Protein AF-A0A918EQK2-F1 (afdb_monomer_lite)

Radius of gyration: 16.72 Å; chains: 1; bounding box: 47×33×39 Å

Sequence (113 aa):
MAEPATSTELAAEAMAACLTSTLDSEGVVVLERLPFPFRAVLLQNHGPVTAGTSLRAAVEAAVEVEEVSALPLLLGENPVRLLTPEEAAAPSEKYGSYGTGPTEGADRRGADG

Foldseek 3Di:
DDDPDQLVRVQVVVLLVVCVVQDPPVSSVVVVPFPFDDQWDQDVVRGIDGTDSDPVRRVVVSVVCVVVVVVCVVCPPPDDDDQDLVSVVVVCVVVVNRRDGDDDDPDDDDDDD

pLDDT: mean 77.23, std 15.79, range [38.28, 93.94]

Secondary structure (DSSP, 8-state):
-PPPPPHHHHHHHHHHHHHHHHS-HHHHHHHHT-SS--SEEEETTTEEEE--SSHHHHHHHHHHHHHHHHHHHHHTTS---PPPHHHHHHHHHHHT--------S--------

Structure (mmCIF, N/CA/C/O backbone):
data_AF-A0A918EQK2-F1
#
_entry.id   AF-A0A918EQK2-F1
#
loop_
_atom_site.group_PDB
_atom_site.id
_atom_site.type_symbol
_atom_site.label_atom_id
_atom_site.label_alt_id
_atom_site.label_comp_id
_atom_site.label_asym_id
_atom_site.label_entity_id
_atom_site.label_seq_id
_atom_site.pdbx_PDB_ins_code
_atom_site.Cartn_x
_atom_site.Cartn_y
_atom_site.Cartn_z
_atom_site.occupancy
_atom_site.B_iso_or_equiv
_atom_site.auth_seq_id
_atom_site.auth_comp_id
_atom_site.auth_asym_id
_atom_site.auth_atom_id
_atom_site.pdbx_PDB_model_num
ATOM 1 N N . MET A 1 1 ? 28.389 -18.374 -14.623 1.00 39.25 1 MET A N 1
ATOM 2 C CA . MET A 1 1 ? 27.035 -18.243 -15.198 1.00 39.25 1 MET A CA 1
ATOM 3 C C . MET A 1 1 ? 26.197 -17.575 -14.126 1.00 39.25 1 MET A C 1
ATOM 5 O O . MET A 1 1 ? 26.123 -18.141 -13.047 1.00 39.25 1 MET A O 1
ATOM 9 N N . ALA A 1 2 ? 25.723 -16.347 -14.349 1.00 51.31 2 ALA A N 1
ATOM 10 C CA . A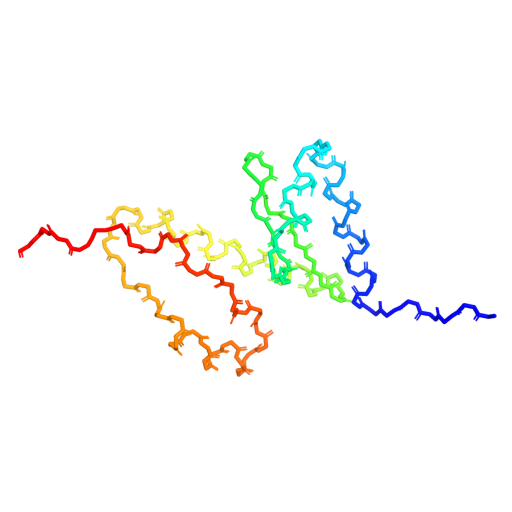LA A 1 2 ? 24.831 -15.680 -13.400 1.00 51.31 2 ALA A CA 1
ATOM 11 C C . ALA A 1 2 ? 23.458 -16.366 -13.463 1.00 51.31 2 ALA A C 1
ATOM 13 O O . ALA A 1 2 ? 22.971 -16.628 -14.564 1.00 51.31 2 ALA A O 1
ATOM 14 N N . GLU A 1 3 ? 22.887 -16.716 -12.312 1.00 48.31 3 GLU A N 1
ATOM 15 C CA . GLU A 1 3 ? 21.510 -17.214 -12.239 1.00 48.31 3 GLU A CA 1
ATOM 16 C C . GLU A 1 3 ? 20.537 -16.122 -12.717 1.00 48.31 3 GLU A C 1
ATOM 18 O O . GLU A 1 3 ? 20.812 -14.936 -12.509 1.00 48.31 3 GLU A O 1
ATOM 23 N N . PRO A 1 4 ? 19.429 -16.475 -13.394 1.00 57.34 4 PRO A N 1
ATOM 24 C CA . PRO A 1 4 ? 18.438 -15.487 -13.795 1.00 57.34 4 PRO A CA 1
ATOM 25 C C . PRO A 1 4 ? 17.777 -14.886 -12.550 1.00 57.34 4 PRO A C 1
ATOM 27 O O . PRO A 1 4 ? 17.314 -15.625 -11.683 1.00 57.34 4 PRO A O 1
ATOM 30 N N . ALA A 1 5 ? 17.720 -13.552 -12.485 1.00 62.34 5 ALA A N 1
ATOM 31 C CA . ALA A 1 5 ? 17.051 -12.832 -11.406 1.00 62.34 5 ALA A CA 1
ATOM 32 C C . ALA A 1 5 ? 15.615 -13.341 -11.228 1.00 62.34 5 ALA A C 1
ATOM 34 O O . ALA A 1 5 ? 14.879 -13.564 -12.199 1.00 62.34 5 ALA A O 1
ATOM 35 N N . THR A 1 6 ? 15.213 -13.532 -9.977 1.00 71.75 6 THR A N 1
ATOM 36 C CA . THR A 1 6 ? 13.850 -13.965 -9.666 1.00 71.75 6 THR A CA 1
ATOM 37 C C . THR A 1 6 ? 12.837 -12.874 -10.030 1.00 71.75 6 THR A C 1
ATOM 39 O O . THR A 1 6 ? 13.137 -11.682 -10.043 1.00 71.75 6 THR A O 1
ATOM 42 N N . SER A 1 7 ? 11.589 -13.257 -10.311 1.00 66.75 7 SER A N 1
ATOM 43 C CA . SER A 1 7 ? 10.524 -12.299 -10.659 1.00 66.75 7 SER A CA 1
ATOM 44 C C . SER A 1 7 ? 10.265 -11.256 -9.551 1.00 66.75 7 SER A C 1
ATOM 46 O O . SER A 1 7 ? 9.818 -10.146 -9.825 1.00 66.75 7 SER A O 1
ATOM 48 N N . THR A 1 8 ? 10.601 -11.594 -8.305 1.00 67.94 8 THR A N 1
ATOM 49 C CA . THR A 1 8 ? 10.614 -10.702 -7.137 1.00 67.94 8 THR A CA 1
ATOM 50 C C . THR A 1 8 ? 11.774 -9.707 -7.138 1.00 67.94 8 THR A C 1
ATOM 52 O O . THR A 1 8 ? 11.558 -8.543 -6.814 1.00 67.94 8 THR A O 1
ATOM 55 N N . GLU A 1 9 ? 12.979 -10.126 -7.534 1.00 73.88 9 GLU A N 1
ATOM 56 C CA . GLU A 1 9 ? 14.140 -9.232 -7.687 1.00 73.88 9 GLU A CA 1
ATOM 57 C C . GLU A 1 9 ? 13.868 -8.152 -8.730 1.00 73.88 9 GLU A C 1
ATOM 59 O O . GLU A 1 9 ? 14.092 -6.972 -8.475 1.00 73.88 9 GLU A O 1
ATOM 64 N N . LEU A 1 10 ? 13.296 -8.549 -9.870 1.00 71.81 10 LEU A N 1
ATOM 65 C CA . LEU A 1 10 ? 12.987 -7.626 -10.958 1.00 71.81 10 LEU A CA 1
ATOM 66 C C . LEU A 1 10 ? 11.956 -6.561 -10.536 1.00 71.81 10 LEU A C 1
ATOM 68 O O . LEU A 1 10 ? 12.056 -5.400 -10.928 1.00 71.81 10 LEU A O 1
ATOM 72 N N . ALA A 1 11 ? 10.971 -6.947 -9.718 1.00 75.19 11 ALA A N 1
ATOM 73 C CA . ALA A 1 11 ? 9.969 -6.028 -9.182 1.00 75.19 11 ALA A CA 1
ATOM 74 C C . ALA A 1 11 ? 10.570 -5.037 -8.169 1.00 75.19 11 ALA A C 1
ATOM 76 O O . ALA A 1 11 ? 10.217 -3.857 -8.183 1.00 75.19 11 ALA A O 1
ATOM 77 N N . ALA A 1 12 ? 11.488 -5.505 -7.316 1.00 73.88 12 ALA A N 1
ATOM 78 C CA . ALA A 1 12 ? 12.190 -4.663 -6.352 1.00 73.88 12 ALA A CA 1
ATOM 79 C C . ALA A 1 12 ? 13.113 -3.648 -7.049 1.00 73.88 12 ALA A C 1
ATOM 81 O O . ALA A 1 12 ? 13.108 -2.470 -6.696 1.00 73.88 12 ALA A O 1
ATOM 82 N N . GLU A 1 13 ? 13.844 -4.078 -8.080 1.00 77.12 13 GLU A N 1
ATOM 83 C CA . GLU A 1 13 ? 14.736 -3.212 -8.857 1.00 77.12 13 GLU A CA 1
ATOM 84 C C . GLU A 1 13 ? 13.956 -2.129 -9.621 1.00 77.12 13 GLU A C 1
ATOM 86 O O . GLU A 1 13 ? 14.317 -0.950 -9.580 1.00 77.12 13 GLU A O 1
ATOM 91 N N . ALA A 1 14 ? 12.830 -2.496 -10.246 1.00 77.19 14 ALA A N 1
ATOM 92 C CA . ALA A 1 14 ? 11.955 -1.542 -10.926 1.00 77.19 14 ALA A CA 1
ATOM 93 C C . ALA A 1 14 ? 11.366 -0.496 -9.960 1.00 77.19 14 ALA A C 1
ATOM 95 O O . ALA A 1 14 ? 11.321 0.693 -10.286 1.00 77.19 14 ALA A O 1
ATOM 96 N N . MET A 1 15 ? 10.953 -0.917 -8.760 1.00 82.44 15 MET A N 1
ATOM 97 C CA . MET A 1 15 ? 10.465 -0.004 -7.725 1.00 82.44 15 MET A CA 1
ATOM 98 C C . MET A 1 15 ? 11.563 0.943 -7.245 1.00 82.44 15 MET A C 1
ATOM 100 O O . MET A 1 15 ? 11.327 2.148 -7.188 1.00 82.44 15 MET A O 1
ATOM 104 N N . ALA A 1 16 ? 12.762 0.426 -6.959 1.00 80.88 16 ALA A N 1
ATOM 105 C CA . ALA A 1 16 ? 13.903 1.241 -6.554 1.00 80.88 16 ALA A CA 1
ATOM 106 C C . ALA A 1 16 ? 14.220 2.316 -7.606 1.00 80.88 16 ALA A C 1
ATOM 108 O O . ALA A 1 16 ? 14.317 3.491 -7.260 1.00 80.88 16 ALA A O 1
ATOM 109 N N . ALA A 1 17 ? 14.263 1.951 -8.893 1.00 80.25 17 ALA A N 1
ATOM 110 C CA . ALA A 1 17 ? 14.487 2.902 -9.982 1.00 80.25 17 ALA A CA 1
ATOM 111 C C . ALA A 1 17 ? 13.403 3.995 -10.050 1.00 80.25 17 ALA A C 1
ATOM 113 O O . ALA A 1 17 ? 13.721 5.182 -10.168 1.00 80.25 17 ALA A O 1
ATOM 114 N N . CYS A 1 18 ? 12.124 3.615 -9.929 1.00 79.44 18 CYS A N 1
ATOM 115 C CA . CYS A 1 18 ? 11.014 4.569 -9.888 1.00 79.44 18 CYS A CA 1
ATOM 116 C C . CYS A 1 18 ? 11.160 5.542 -8.709 1.00 79.44 18 CYS A C 1
ATOM 118 O O . CYS A 1 18 ? 11.020 6.756 -8.883 1.00 79.44 18 CYS A O 1
ATOM 120 N N . LEU A 1 19 ? 11.502 5.026 -7.529 1.00 83.69 19 LEU A N 1
ATOM 121 C CA . LEU A 1 19 ? 11.669 5.821 -6.318 1.00 83.69 19 LEU A CA 1
ATOM 122 C C . LEU A 1 19 ? 12.854 6.780 -6.423 1.00 83.69 19 LEU A C 1
ATOM 124 O O . LEU A 1 19 ? 12.668 7.956 -6.146 1.00 83.69 19 LEU A O 1
ATOM 128 N N . THR A 1 20 ? 14.021 6.351 -6.907 1.00 82.75 20 THR A N 1
ATOM 129 C CA . THR A 1 20 ? 15.184 7.244 -7.083 1.00 82.75 20 THR A CA 1
ATOM 130 C C . THR A 1 20 ? 14.949 8.328 -8.144 1.00 82.75 20 THR A C 1
ATOM 132 O O . THR A 1 20 ? 15.579 9.379 -8.099 1.00 82.75 20 THR A O 1
ATOM 135 N N . SER A 1 21 ? 14.037 8.105 -9.099 1.00 80.38 21 SER A N 1
ATOM 136 C CA . SER A 1 21 ? 13.632 9.141 -10.066 1.00 80.38 21 SER A CA 1
ATOM 137 C C . SER A 1 21 ? 12.591 10.131 -9.524 1.00 80.38 21 SER A C 1
ATOM 139 O O . SER A 1 21 ? 12.439 11.219 -10.076 1.00 80.38 21 SER A O 1
ATOM 141 N N . THR A 1 22 ? 11.874 9.753 -8.461 1.00 76.31 22 THR A N 1
ATOM 142 C CA . THR A 1 22 ? 10.753 10.524 -7.891 1.00 76.31 22 THR A CA 1
ATOM 143 C C . THR A 1 22 ? 11.147 11.247 -6.605 1.00 76.31 22 THR A C 1
ATOM 145 O O . THR A 1 22 ? 10.659 12.340 -6.333 1.00 76.31 22 THR A O 1
ATOM 148 N N . LEU A 1 23 ? 12.018 10.626 -5.814 1.00 82.00 23 LEU A N 1
ATOM 149 C CA . LEU A 1 23 ? 12.461 11.069 -4.501 1.00 82.00 23 LEU A CA 1
ATOM 150 C C . LEU A 1 23 ? 13.906 11.553 -4.563 1.00 82.00 23 LEU A C 1
ATOM 152 O O . LEU A 1 23 ? 14.717 11.054 -5.342 1.00 82.00 23 LEU A O 1
ATOM 156 N N . ASP A 1 24 ? 14.233 12.502 -3.693 1.00 81.62 24 ASP A N 1
ATOM 157 C CA . ASP A 1 24 ? 15.622 12.810 -3.384 1.00 81.62 24 ASP A CA 1
ATOM 158 C C . ASP A 1 24 ? 16.262 11.689 -2.543 1.00 81.62 24 ASP A C 1
ATOM 160 O O . ASP A 1 24 ? 15.629 10.695 -2.169 1.00 81.62 24 ASP A O 1
ATOM 164 N N . SER A 1 25 ? 17.553 11.839 -2.247 1.00 73.00 25 SER A N 1
ATOM 165 C CA . SER A 1 25 ? 18.298 10.864 -1.446 1.00 73.00 25 SER A CA 1
ATOM 166 C C . SER A 1 25 ? 17.682 10.639 -0.063 1.00 73.00 25 SER A C 1
ATOM 168 O O . SER A 1 25 ? 17.723 9.521 0.441 1.00 73.00 25 SER A O 1
ATOM 170 N N . GLU A 1 26 ? 17.077 11.667 0.533 1.00 74.88 26 GLU A N 1
ATOM 171 C CA . GLU A 1 26 ? 16.453 11.571 1.854 1.00 74.88 26 GLU A CA 1
ATOM 172 C C . GLU A 1 26 ? 15.165 10.734 1.808 1.00 74.88 26 GLU A C 1
ATOM 174 O O . GLU A 1 26 ? 14.953 9.874 2.665 1.00 74.88 26 GLU A O 1
ATOM 179 N N . GLY A 1 27 ? 14.328 10.917 0.781 1.00 73.19 27 GLY A N 1
ATOM 180 C CA . GLY A 1 27 ? 13.100 10.142 0.603 1.00 73.19 27 GLY A CA 1
ATOM 181 C C . GLY A 1 27 ? 13.353 8.645 0.400 1.00 73.19 27 GLY A C 1
ATOM 182 O O . GLY A 1 27 ? 12.619 7.820 0.945 1.00 73.19 27 GLY A O 1
ATOM 183 N N . VAL A 1 28 ? 14.418 8.277 -0.320 1.00 78.50 28 VAL A N 1
ATOM 184 C CA . VAL A 1 28 ? 14.801 6.865 -0.513 1.00 78.50 28 VAL A CA 1
ATOM 185 C C . VAL A 1 28 ? 15.258 6.228 0.806 1.00 78.50 28 VAL A C 1
ATOM 187 O O . VAL A 1 28 ? 14.811 5.130 1.140 1.00 78.50 28 VAL A O 1
ATOM 190 N N . VAL A 1 29 ? 16.060 6.941 1.607 1.00 76.12 29 VAL A N 1
ATOM 191 C CA . VAL A 1 29 ? 16.543 6.465 2.920 1.00 76.12 29 VAL A CA 1
ATOM 192 C C . VAL A 1 29 ? 15.389 6.167 3.885 1.00 76.12 29 VAL A C 1
ATOM 194 O O . VAL A 1 29 ? 15.474 5.247 4.701 1.00 76.12 29 VAL A O 1
ATOM 197 N N . VAL A 1 30 ? 14.282 6.910 3.806 1.00 79.94 30 VAL A N 1
ATOM 198 C CA . VAL A 1 30 ? 13.095 6.641 4.636 1.00 79.94 30 VAL A CA 1
ATOM 199 C C . VAL A 1 30 ? 12.465 5.288 4.295 1.00 79.94 30 VAL A C 1
ATOM 201 O O . VAL A 1 30 ? 12.055 4.569 5.208 1.00 79.94 30 VAL A O 1
ATOM 204 N N . LEU A 1 31 ? 12.421 4.918 3.014 1.00 82.19 31 LEU A N 1
ATOM 205 C CA . LEU A 1 31 ? 11.808 3.667 2.562 1.00 82.19 31 LEU A CA 1
ATOM 206 C C . LEU A 1 31 ? 12.663 2.447 2.907 1.00 82.19 31 LEU A C 1
ATOM 208 O O . LEU A 1 31 ? 12.121 1.431 3.337 1.00 82.19 31 LEU A O 1
ATOM 212 N N . GLU A 1 32 ? 13.989 2.565 2.812 1.00 81.00 32 GLU A N 1
ATOM 213 C CA . GLU A 1 32 ? 14.924 1.503 3.220 1.00 81.00 32 GLU A CA 1
ATOM 214 C C . GLU A 1 32 ? 14.856 1.184 4.722 1.00 81.00 32 GLU A C 1
ATOM 216 O O . GLU A 1 32 ? 15.214 0.088 5.151 1.00 81.00 32 GLU A O 1
ATOM 221 N N . ARG A 1 33 ? 14.381 2.131 5.539 1.00 82.88 33 ARG A N 1
ATOM 222 C CA . ARG A 1 33 ? 14.236 1.968 6.992 1.00 82.88 33 ARG A CA 1
ATOM 223 C C . ARG A 1 33 ? 12.905 1.346 7.416 1.00 82.88 33 ARG A C 1
ATOM 225 O O . ARG A 1 33 ? 12.700 1.150 8.616 1.00 82.88 33 ARG A O 1
ATOM 232 N N . LEU A 1 34 ? 11.997 1.058 6.481 1.00 81.38 34 LEU A N 1
ATOM 233 C CA . LEU A 1 34 ? 10.733 0.405 6.808 1.00 81.38 34 LEU A CA 1
ATOM 234 C C . LEU A 1 34 ? 11.007 -1.035 7.279 1.00 81.38 34 LEU A C 1
ATOM 236 O O . LEU A 1 34 ? 11.642 -1.805 6.563 1.00 81.38 34 LEU A O 1
ATOM 240 N N . PRO A 1 35 ? 10.531 -1.438 8.472 1.00 80.19 35 PRO A N 1
ATOM 241 C CA . PRO A 1 35 ? 10.879 -2.732 9.060 1.00 80.19 35 PRO A CA 1
ATOM 242 C C . PRO A 1 35 ? 10.087 -3.907 8.459 1.00 80.19 35 PRO A C 1
ATOM 244 O O . PRO A 1 35 ? 10.081 -4.998 9.025 1.00 80.19 35 PRO A O 1
ATOM 247 N N . PHE A 1 36 ? 9.379 -3.691 7.350 1.00 78.50 36 PHE A N 1
ATOM 248 C CA . PHE A 1 36 ? 8.484 -4.663 6.735 1.00 78.50 36 PHE A CA 1
ATOM 249 C C . PHE A 1 36 ? 8.501 -4.546 5.205 1.00 78.50 36 PHE A C 1
ATOM 251 O O . PHE A 1 36 ? 8.751 -3.464 4.669 1.00 78.50 36 PHE A O 1
ATOM 258 N N . PRO A 1 37 ? 8.202 -5.640 4.484 1.00 77.50 37 PRO A N 1
ATOM 259 C CA . PRO A 1 37 ? 8.066 -5.603 3.035 1.00 77.50 37 PRO A CA 1
ATOM 260 C C . PRO A 1 37 ? 6.793 -4.858 2.619 1.00 77.50 37 PRO A C 1
ATOM 262 O O . PRO A 1 37 ? 5.735 -5.006 3.231 1.00 77.50 37 PRO A O 1
ATOM 265 N N . PHE A 1 38 ? 6.876 -4.111 1.523 1.00 80.56 38 PHE A N 1
ATOM 266 C CA . PHE A 1 38 ? 5.751 -3.399 0.927 1.00 80.56 38 PHE A CA 1
ATOM 267 C C . PHE A 1 38 ? 5.773 -3.556 -0.597 1.00 80.56 38 PHE A C 1
ATOM 269 O O . PHE A 1 38 ? 6.818 -3.773 -1.203 1.00 80.56 38 PHE A O 1
ATOM 276 N N . ARG A 1 39 ? 4.596 -3.447 -1.219 1.00 83.81 39 ARG A N 1
ATOM 277 C CA . ARG A 1 39 ? 4.422 -3.450 -2.687 1.00 83.81 39 ARG A CA 1
ATOM 278 C C . ARG A 1 39 ? 3.835 -2.150 -3.225 1.00 83.81 39 ARG A C 1
ATOM 280 O O . ARG A 1 39 ? 3.573 -2.041 -4.417 1.00 83.81 39 ARG A O 1
ATOM 287 N N . ALA A 1 40 ? 3.569 -1.199 -2.339 1.00 88.44 40 ALA A N 1
ATOM 288 C CA . ALA A 1 40 ? 2.981 0.086 -2.653 1.00 88.44 40 ALA A CA 1
ATOM 289 C C . ALA A 1 40 ? 3.421 1.116 -1.613 1.00 88.44 40 ALA A C 1
ATOM 291 O O . ALA A 1 40 ? 3.506 0.795 -0.427 1.00 88.44 40 ALA A O 1
ATOM 292 N N . VAL A 1 41 ? 3.665 2.344 -2.056 1.00 88.69 41 VAL A N 1
ATOM 293 C CA . VAL A 1 41 ? 3.912 3.499 -1.193 1.00 88.69 41 VAL A CA 1
ATOM 294 C C . VAL A 1 41 ? 3.149 4.705 -1.729 1.00 88.69 41 VAL A C 1
ATOM 296 O O . VAL A 1 41 ? 3.106 4.924 -2.937 1.00 88.69 41 VAL A O 1
ATOM 299 N N . LEU A 1 42 ? 2.547 5.484 -0.829 1.00 88.56 42 LEU A N 1
ATOM 300 C CA . LEU A 1 42 ? 1.942 6.775 -1.146 1.00 88.56 42 LEU A CA 1
ATOM 301 C C . LEU A 1 42 ? 2.951 7.880 -0.855 1.00 88.56 42 LEU A C 1
ATOM 303 O O . LEU A 1 42 ? 3.310 8.120 0.298 1.00 88.56 42 LEU A O 1
ATOM 307 N N . LEU A 1 43 ? 3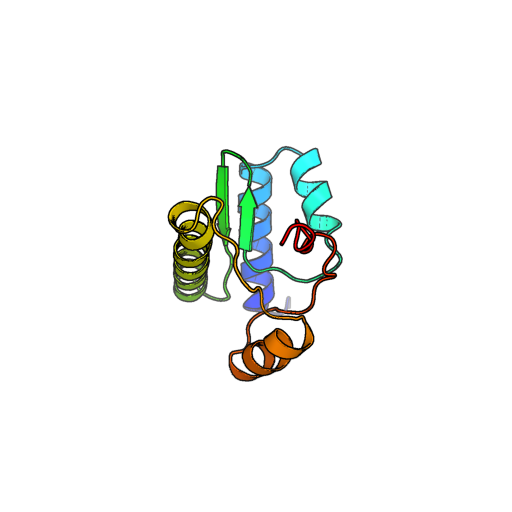.405 8.553 -1.906 1.00 87.62 43 LEU A N 1
ATOM 308 C CA . LEU A 1 43 ? 4.337 9.662 -1.801 1.00 87.62 43 LEU A CA 1
ATOM 309 C C . LEU A 1 43 ? 3.551 10.970 -1.771 1.00 87.62 43 LEU A C 1
ATOM 311 O O . LEU A 1 43 ? 2.797 11.286 -2.698 1.00 87.62 43 LEU A O 1
ATOM 315 N N . GLN A 1 44 ? 3.718 11.736 -0.692 1.00 84.38 44 GLN A N 1
ATOM 316 C CA . GLN A 1 44 ? 3.028 13.010 -0.528 1.00 84.38 44 GLN A CA 1
ATOM 317 C C . GLN A 1 44 ? 3.324 13.916 -1.731 1.00 84.38 44 GLN A C 1
ATOM 319 O O . GLN A 1 44 ? 4.479 14.187 -2.035 1.00 84.38 44 GLN A O 1
ATOM 324 N N . ASN A 1 45 ? 2.269 14.378 -2.405 1.00 83.31 45 ASN A N 1
ATOM 325 C CA . ASN A 1 45 ? 2.316 15.204 -3.622 1.00 83.31 45 ASN A CA 1
ATOM 326 C C . ASN A 1 45 ? 2.854 14.520 -4.897 1.00 83.31 45 ASN A C 1
ATOM 328 O O . ASN A 1 45 ? 2.945 15.182 -5.928 1.00 83.31 45 ASN A O 1
ATOM 332 N N . HIS A 1 46 ? 3.165 13.222 -4.861 1.00 86.88 46 HIS A N 1
ATOM 333 C CA . HIS A 1 46 ? 3.672 12.470 -6.020 1.00 86.88 46 HIS A CA 1
ATOM 334 C C . HIS A 1 46 ? 2.792 11.275 -6.404 1.00 86.88 46 HIS A C 1
ATOM 336 O O . HIS A 1 46 ? 2.915 10.754 -7.510 1.00 86.88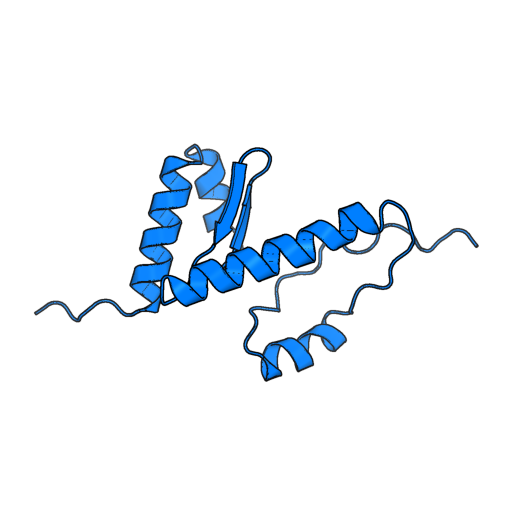 46 HIS A O 1
ATOM 342 N N . GLY A 1 47 ? 1.868 10.884 -5.525 1.00 87.44 47 GLY A N 1
ATOM 343 C CA . GLY A 1 47 ? 0.937 9.790 -5.776 1.00 87.44 47 GLY A CA 1
ATOM 344 C C . GLY A 1 47 ? 1.512 8.422 -5.393 1.00 87.44 47 GLY A C 1
ATOM 345 O O . GLY A 1 47 ? 2.511 8.343 -4.669 1.00 87.44 47 GLY A O 1
ATOM 346 N N . PRO A 1 48 ? 0.848 7.333 -5.812 1.00 90.94 48 PRO A N 1
ATOM 347 C CA . PRO A 1 48 ? 1.280 5.981 -5.500 1.00 90.94 48 PRO A CA 1
ATOM 348 C C . PRO A 1 48 ? 2.439 5.525 -6.391 1.00 90.94 48 PRO A C 1
ATOM 350 O O . PRO A 1 48 ? 2.448 5.751 -7.599 1.00 90.94 48 PRO A O 1
ATOM 353 N N . VAL A 1 49 ? 3.366 4.774 -5.803 1.0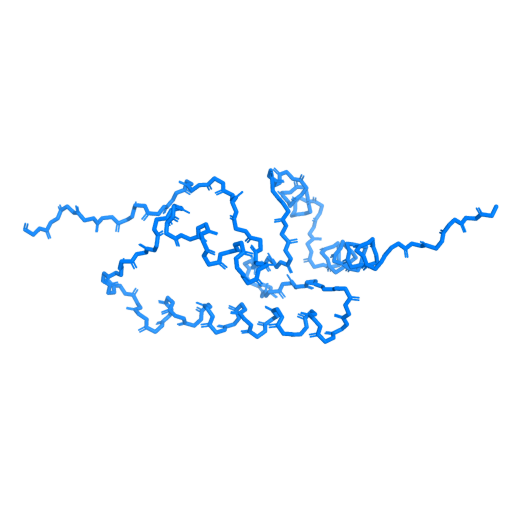0 91.00 49 VAL A N 1
ATOM 354 C CA . VAL A 1 49 ? 4.318 3.921 -6.526 1.00 91.00 49 VAL A CA 1
ATOM 355 C C . VAL A 1 49 ? 4.038 2.480 -6.120 1.00 91.00 49 VAL A C 1
ATOM 357 O O . VAL A 1 49 ? 4.091 2.162 -4.932 1.00 91.00 49 VAL A O 1
ATOM 360 N N . THR A 1 50 ? 3.732 1.606 -7.083 1.00 91.19 50 THR A N 1
ATOM 361 C CA . THR A 1 50 ? 3.427 0.185 -6.846 1.00 91.19 50 THR A CA 1
ATOM 362 C C . THR A 1 50 ? 4.389 -0.745 -7.580 1.00 91.19 50 THR A C 1
ATOM 364 O O . THR A 1 50 ? 5.027 -0.367 -8.561 1.00 91.19 50 THR A O 1
ATOM 367 N N . ALA A 1 51 ? 4.506 -1.978 -7.090 1.00 88.31 51 ALA A N 1
ATOM 368 C CA . ALA A 1 51 ? 5.318 -3.031 -7.682 1.00 88.31 51 ALA A CA 1
ATOM 369 C C . ALA A 1 51 ? 4.565 -4.358 -7.720 1.00 88.31 51 ALA A C 1
ATOM 371 O O . ALA A 1 51 ? 3.682 -4.635 -6.906 1.00 88.31 51 ALA A O 1
ATOM 372 N N . GLY A 1 52 ? 4.958 -5.205 -8.665 1.00 86.81 52 GLY A N 1
ATOM 373 C CA . GLY A 1 52 ? 4.445 -6.556 -8.806 1.00 86.81 52 GLY A CA 1
ATOM 374 C C . GLY A 1 52 ? 5.377 -7.404 -9.660 1.00 86.81 52 GLY A C 1
ATOM 375 O O . GLY A 1 52 ? 6.168 -6.888 -10.443 1.00 86.81 52 GLY A O 1
ATOM 376 N N . THR A 1 53 ? 5.247 -8.722 -9.541 1.00 87.12 53 THR A N 1
ATOM 377 C CA . THR A 1 53 ? 6.014 -9.716 -10.317 1.00 87.12 53 THR A CA 1
ATOM 378 C C . THR A 1 53 ? 5.721 -9.676 -11.823 1.00 87.12 53 THR A C 1
ATOM 380 O O . THR A 1 53 ? 6.409 -10.298 -12.627 1.00 87.12 53 THR A O 1
ATOM 383 N N . SER A 1 54 ? 4.691 -8.931 -12.227 1.00 87.69 54 SER A N 1
ATOM 384 C CA . SER A 1 54 ? 4.363 -8.618 -13.614 1.00 87.69 54 SER A CA 1
ATOM 385 C C . SER A 1 54 ? 3.751 -7.222 -13.699 1.00 87.69 54 SER A C 1
ATOM 387 O O . SER A 1 54 ? 3.204 -6.722 -12.715 1.00 87.69 54 SER A O 1
ATOM 389 N N . LEU A 1 55 ? 3.757 -6.626 -14.897 1.00 90.00 55 LEU A N 1
ATOM 390 C CA . LEU A 1 55 ? 3.068 -5.356 -15.150 1.00 90.00 55 LEU A CA 1
ATOM 391 C C . LEU A 1 55 ? 1.594 -5.421 -14.733 1.00 90.00 55 LEU A C 1
ATOM 393 O O . LEU A 1 55 ? 1.092 -4.500 -14.102 1.00 90.00 55 LEU A O 1
ATOM 397 N N . ARG A 1 56 ? 0.915 -6.537 -15.034 1.00 90.69 56 ARG A N 1
ATOM 398 C CA . ARG A 1 56 ? -0.474 -6.740 -14.617 1.00 90.69 56 ARG A CA 1
ATOM 399 C C . ARG A 1 56 ? -0.604 -6.674 -13.097 1.00 90.69 56 ARG A C 1
ATOM 401 O O . ARG A 1 56 ? -1.434 -5.925 -12.610 1.00 90.69 56 ARG A O 1
ATOM 408 N N . ALA A 1 57 ? 0.224 -7.411 -12.359 1.00 87.06 57 ALA A N 1
ATOM 409 C CA . ALA A 1 57 ? 0.180 -7.403 -10.897 1.00 87.06 57 ALA A CA 1
ATOM 410 C C . ALA A 1 57 ? 0.461 -6.008 -10.306 1.00 87.06 57 ALA A C 1
ATOM 412 O O . ALA A 1 57 ? -0.191 -5.615 -9.344 1.00 87.06 57 ALA A O 1
ATOM 413 N N . ALA A 1 58 ? 1.389 -5.247 -10.895 1.00 89.62 58 ALA A N 1
ATOM 414 C CA . ALA A 1 58 ? 1.679 -3.879 -10.466 1.00 89.62 58 ALA A CA 1
ATOM 415 C C . ALA A 1 58 ? 0.494 -2.922 -10.709 1.00 89.62 58 ALA A C 1
ATOM 417 O O . ALA A 1 58 ? 0.193 -2.085 -9.857 1.00 89.62 58 ALA A O 1
ATOM 418 N N . VAL A 1 59 ? -0.207 -3.073 -11.840 1.00 92.56 59 VAL A N 1
ATOM 419 C CA . VAL A 1 59 ? -1.410 -2.290 -12.172 1.00 92.56 59 VAL A CA 1
ATOM 420 C C . VAL A 1 59 ? -2.579 -2.643 -11.254 1.00 92.56 59 VAL A C 1
ATOM 422 O O . VAL A 1 59 ? -3.220 -1.739 -10.732 1.00 92.56 59 VAL A O 1
ATOM 425 N N . GLU A 1 60 ? -2.838 -3.930 -11.010 1.00 91.19 60 GLU A N 1
ATOM 426 C CA . GLU A 1 60 ? -3.890 -4.359 -10.073 1.00 91.19 60 GLU A CA 1
ATOM 427 C C . GLU A 1 60 ? -3.610 -3.807 -8.661 1.00 91.19 60 GLU A C 1
ATOM 429 O O . GLU A 1 60 ? -4.507 -3.268 -8.020 1.00 91.19 60 GLU A O 1
ATOM 434 N N . ALA A 1 61 ? -2.346 -3.817 -8.213 1.00 88.19 61 ALA A N 1
ATOM 435 C CA . ALA A 1 61 ? -1.957 -3.196 -6.945 1.00 88.19 61 ALA A CA 1
ATOM 436 C C . ALA A 1 61 ? -2.199 -1.674 -6.920 1.00 88.19 61 ALA A C 1
ATOM 438 O O . ALA A 1 61 ? -2.548 -1.131 -5.875 1.00 88.19 61 ALA A O 1
ATOM 439 N N . ALA A 1 62 ? -2.032 -0.974 -8.048 1.00 91.88 62 ALA A N 1
ATOM 440 C CA . ALA A 1 62 ? -2.348 0.454 -8.138 1.00 91.88 62 ALA A CA 1
ATOM 441 C C . ALA A 1 62 ? -3.858 0.715 -8.022 1.00 91.88 62 ALA A C 1
ATOM 443 O O . ALA A 1 62 ? -4.256 1.647 -7.328 1.00 91.88 62 ALA A O 1
ATOM 444 N N . VAL A 1 63 ? -4.689 -0.135 -8.637 1.00 93.06 63 VAL A N 1
ATOM 445 C CA . VAL A 1 63 ? -6.155 -0.070 -8.508 1.00 93.06 63 VAL A CA 1
ATOM 446 C C . VAL A 1 63 ? -6.583 -0.309 -7.061 1.00 93.06 63 VAL A C 1
ATOM 448 O O . VAL A 1 63 ? -7.354 0.479 -6.523 1.00 93.06 63 VAL A O 1
ATOM 451 N N . GLU A 1 64 ? -6.046 -1.342 -6.403 1.00 90.31 64 GLU A N 1
ATOM 452 C CA . GLU A 1 64 ? -6.327 -1.615 -4.985 1.00 90.31 64 GLU A CA 1
ATOM 453 C C . GLU A 1 64 ? -6.012 -0.398 -4.102 1.00 90.31 64 GLU A C 1
ATOM 455 O O . GLU A 1 64 ? -6.815 -0.022 -3.247 1.00 90.31 64 GLU A O 1
ATOM 460 N N . VAL A 1 65 ? -4.856 0.238 -4.318 1.00 91.81 65 VAL A N 1
ATOM 461 C CA . VAL A 1 65 ? -4.435 1.414 -3.547 1.00 91.81 65 VAL A CA 1
ATOM 462 C C . VAL A 1 65 ? -5.355 2.606 -3.793 1.00 91.81 65 VAL A C 1
ATOM 464 O O . VAL A 1 65 ? -5.703 3.285 -2.829 1.00 91.81 65 VAL A O 1
ATOM 467 N N . GLU A 1 66 ? -5.765 2.860 -5.034 1.00 93.38 66 GLU A N 1
ATOM 468 C CA . GLU A 1 66 ? -6.652 3.980 -5.371 1.00 93.38 66 GLU A CA 1
ATOM 469 C C . GLU A 1 66 ? -8.042 3.808 -4.740 1.00 93.38 66 GLU A C 1
ATOM 471 O O . GLU A 1 66 ? -8.526 4.709 -4.052 1.00 93.38 66 GLU A O 1
ATOM 476 N N . GLU A 1 67 ? -8.645 2.625 -4.882 1.00 93.44 67 GLU A N 1
ATOM 477 C CA . GLU A 1 67 ? -9.960 2.316 -4.305 1.00 93.44 67 GLU A CA 1
ATOM 478 C C . GLU A 1 67 ? -9.944 2.444 -2.775 1.00 93.44 67 GLU A C 1
ATOM 480 O O . GLU A 1 67 ? -10.844 3.036 -2.175 1.00 93.44 67 GLU A O 1
ATOM 485 N N . VAL A 1 68 ? -8.881 1.956 -2.125 1.00 89.94 68 VAL A N 1
ATOM 486 C CA . VAL A 1 68 ? -8.716 2.092 -0.671 1.00 89.94 68 VAL A CA 1
ATOM 487 C C . VAL A 1 68 ? -8.438 3.543 -0.269 1.00 89.94 68 VAL A C 1
ATOM 489 O O . VAL A 1 68 ? -8.939 3.985 0.764 1.00 89.94 68 VAL A O 1
ATOM 492 N N . SER A 1 69 ? -7.689 4.307 -1.069 1.00 91.31 69 SER A N 1
ATOM 493 C CA . SER A 1 69 ? -7.381 5.723 -0.802 1.00 91.31 69 SER A CA 1
ATOM 494 C C . SER A 1 69 ? -8.598 6.633 -0.968 1.00 91.31 69 SER A C 1
ATOM 496 O O . SER A 1 69 ? -8.688 7.665 -0.300 1.00 91.31 69 SER A O 1
ATOM 498 N N . ALA A 1 70 ? -9.569 6.241 -1.795 1.00 91.12 70 ALA A N 1
ATOM 499 C CA . ALA A 1 70 ? -10.838 6.946 -1.926 1.00 91.12 70 ALA A CA 1
ATOM 500 C C . ALA A 1 70 ? -11.713 6.821 -0.666 1.00 91.12 70 ALA A C 1
ATOM 502 O O . ALA A 1 70 ? -12.439 7.759 -0.334 1.00 91.12 70 ALA A O 1
ATOM 503 N N . LEU A 1 71 ? -11.627 5.708 0.074 1.00 91.94 71 LEU A N 1
ATOM 504 C CA . LEU A 1 71 ? -12.428 5.479 1.283 1.00 91.94 71 LEU A CA 1
ATOM 505 C C . LEU A 1 71 ? -12.294 6.598 2.330 1.00 91.94 71 LEU A C 1
ATOM 507 O O . LEU A 1 71 ? -13.325 7.163 2.693 1.00 91.94 71 LEU A O 1
ATOM 511 N N . PRO A 1 72 ? -11.094 6.979 2.816 1.00 89.50 72 PRO A N 1
ATOM 512 C CA . PRO A 1 72 ? -10.971 8.065 3.787 1.00 89.50 72 PRO A CA 1
ATOM 513 C C . PRO A 1 72 ? -11.443 9.419 3.233 1.00 89.50 72 PRO A C 1
ATOM 515 O O . PRO A 1 72 ? -11.935 10.239 4.002 1.00 89.50 72 PRO A O 1
ATOM 518 N N . LEU A 1 73 ? -11.355 9.653 1.917 1.00 90.75 73 LEU A N 1
ATOM 519 C CA . LEU A 1 73 ? -11.873 10.876 1.289 1.00 90.75 73 LEU A CA 1
ATOM 520 C C . LEU A 1 73 ? -13.408 10.908 1.273 1.00 90.75 73 LEU A C 1
ATOM 522 O O . LEU A 1 73 ? -14.004 11.948 1.544 1.00 90.75 73 LEU A O 1
ATOM 526 N N . LEU A 1 74 ? -14.046 9.771 0.983 1.00 93.94 74 LEU A N 1
ATOM 527 C CA . LEU A 1 74 ? -15.505 9.623 0.972 1.00 93.94 74 LEU A CA 1
ATOM 528 C C . LEU A 1 74 ? -16.099 9.626 2.384 1.00 93.94 74 LEU A C 1
ATOM 530 O O . LEU A 1 74 ? -17.180 10.169 2.607 1.00 93.94 74 LEU A O 1
ATOM 534 N N . LEU A 1 75 ? -15.401 9.004 3.332 1.00 93.06 75 LEU A N 1
ATOM 535 C CA . LEU A 1 75 ? -15.822 8.909 4.726 1.00 93.06 75 LEU A CA 1
ATOM 536 C C . LEU A 1 75 ? -15.570 10.215 5.488 1.00 93.06 75 LEU A C 1
ATOM 538 O O . LEU A 1 75 ? -16.309 10.504 6.428 1.00 93.06 75 LEU A O 1
ATOM 542 N N . GLY A 1 76 ? -14.587 11.024 5.085 1.00 91.94 76 GLY A N 1
ATOM 543 C CA . GLY A 1 76 ? -14.269 12.290 5.743 1.00 91.94 76 GLY A CA 1
ATOM 544 C C . GLY A 1 76 ? -13.973 12.095 7.232 1.00 91.94 76 GLY A C 1
ATOM 545 O O . GLY A 1 76 ? -13.165 11.252 7.610 1.00 91.94 76 GLY A O 1
ATOM 546 N N . GLU A 1 77 ? -14.647 12.864 8.087 1.00 91.56 77 GLU A N 1
ATOM 547 C CA . GLU A 1 77 ? -14.489 12.792 9.548 1.00 91.56 77 GLU A CA 1
ATOM 548 C C . GLU A 1 77 ? -15.434 11.782 10.225 1.00 91.56 77 GLU A C 1
ATOM 550 O O . GLU A 1 77 ? -15.496 11.727 11.454 1.00 91.56 77 GLU A O 1
ATOM 555 N N . ASN A 1 78 ? -16.190 10.986 9.457 1.00 91.44 78 ASN A N 1
ATOM 556 C CA . ASN A 1 78 ? -17.108 10.014 10.043 1.00 91.44 78 ASN A CA 1
ATOM 557 C C . ASN A 1 78 ? -16.335 8.941 10.831 1.00 91.44 78 ASN A C 1
ATOM 559 O O . ASN A 1 78 ? -15.340 8.409 10.328 1.00 91.44 78 ASN A O 1
ATOM 563 N N . PRO A 1 79 ? -16.800 8.566 12.037 1.00 87.06 79 PRO A N 1
ATOM 564 C CA . PRO A 1 79 ? -16.157 7.522 12.817 1.00 87.06 79 PRO A CA 1
ATOM 565 C C . PRO A 1 79 ? -16.245 6.189 12.070 1.00 87.06 79 PRO A C 1
ATOM 567 O O . PRO A 1 79 ? -17.332 5.719 11.727 1.00 87.06 79 PRO A O 1
ATOM 570 N N . VAL A 1 80 ? -15.090 5.565 11.839 1.00 87.81 80 VAL A N 1
ATOM 571 C CA . VAL A 1 80 ? -14.988 4.259 11.186 1.00 87.81 80 VAL A CA 1
ATOM 572 C C . VAL A 1 80 ? -14.338 3.244 12.105 1.00 87.81 80 VAL A C 1
ATOM 574 O O . VAL A 1 80 ? -13.315 3.505 12.735 1.00 87.81 80 VAL A O 1
ATOM 577 N N . ARG A 1 81 ? -14.926 2.048 12.164 1.00 90.75 81 ARG A N 1
ATOM 578 C CA . ARG A 1 81 ? -14.302 0.909 12.833 1.00 90.75 81 ARG A CA 1
ATOM 579 C C . ARG A 1 81 ? -13.260 0.301 11.896 1.00 90.75 81 ARG A C 1
ATOM 581 O O . ARG A 1 81 ? -13.627 -0.329 10.905 1.00 90.75 81 ARG A O 1
ATOM 588 N N . LEU A 1 82 ? -11.984 0.462 12.234 1.00 87.62 82 LEU A N 1
ATOM 589 C CA . LEU A 1 82 ? -10.881 -0.233 11.569 1.00 87.62 82 LEU A CA 1
ATOM 590 C C . LEU A 1 82 ? -10.812 -1.698 12.020 1.00 87.62 82 LEU A C 1
ATOM 592 O O . LEU A 1 82 ? -11.258 -2.037 13.117 1.00 87.62 82 LEU A O 1
ATOM 596 N N . LEU A 1 83 ? -10.255 -2.557 11.165 1.00 87.69 83 LEU A N 1
ATOM 597 C CA . LEU A 1 83 ? -9.940 -3.934 11.544 1.00 87.69 83 LEU A CA 1
ATOM 598 C C . LEU A 1 83 ? -8.800 -3.940 12.566 1.00 87.69 83 LEU A C 1
ATOM 600 O O . LEU A 1 83 ? -7.826 -3.198 12.405 1.00 87.69 83 LEU A O 1
ATOM 604 N N . THR A 1 84 ? -8.895 -4.794 13.583 1.00 88.25 84 THR A N 1
ATOM 605 C CA . THR A 1 84 ? -7.741 -5.056 14.456 1.00 88.25 84 THR A CA 1
ATOM 606 C C . THR A 1 84 ? -6.666 -5.850 13.698 1.00 88.25 84 THR A C 1
ATOM 608 O O . THR A 1 84 ? -6.972 -6.491 12.685 1.00 88.25 84 THR A O 1
ATOM 611 N N . PRO A 1 85 ? -5.402 -5.858 14.161 1.00 82.62 85 PRO A N 1
ATOM 612 C CA . PRO A 1 85 ? -4.356 -6.689 13.561 1.00 82.62 85 PRO A CA 1
ATOM 613 C C . PRO A 1 85 ? -4.743 -8.172 13.463 1.00 82.62 85 PRO A C 1
ATOM 615 O O . PRO A 1 85 ? -4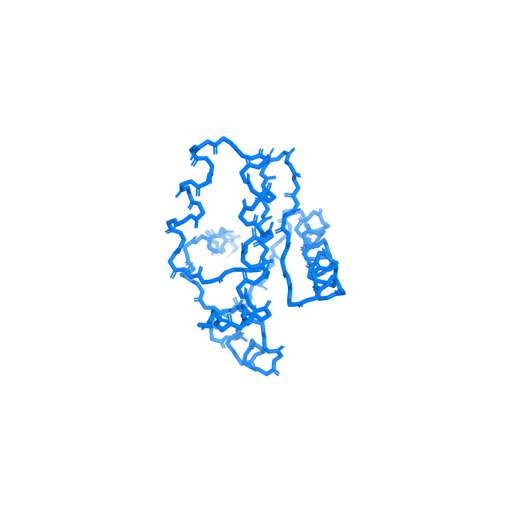.464 -8.819 12.455 1.00 82.62 85 PRO A O 1
ATOM 618 N N . GLU A 1 86 ? -5.432 -8.703 14.474 1.00 85.38 86 GLU A N 1
ATOM 619 C CA . GLU A 1 86 ? -5.907 -10.088 14.505 1.00 85.38 86 GLU A CA 1
ATOM 620 C C . GLU A 1 86 ? -7.021 -10.330 13.479 1.00 85.38 86 GLU A C 1
ATOM 622 O O . GLU A 1 86 ? -7.009 -11.348 12.784 1.00 85.38 86 GLU A O 1
ATOM 627 N N . GLU A 1 87 ? -7.958 -9.385 13.339 1.00 88.44 87 GLU A N 1
ATOM 628 C CA . GLU A 1 87 ? -9.012 -9.444 12.319 1.00 88.44 87 GLU A CA 1
ATOM 629 C C . GLU A 1 87 ? -8.437 -9.344 10.897 1.00 88.44 87 GLU A C 1
ATOM 631 O O . GLU A 1 87 ? -8.979 -9.954 9.975 1.00 88.44 87 GLU A O 1
ATOM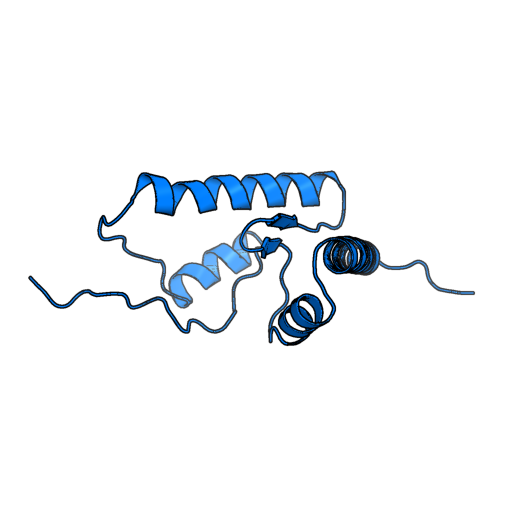 636 N N . ALA A 1 88 ? -7.341 -8.601 10.712 1.00 85.50 88 ALA A N 1
ATOM 637 C CA . ALA A 1 88 ? -6.664 -8.431 9.428 1.00 85.50 88 ALA A CA 1
ATOM 638 C C . ALA A 1 88 ? -5.755 -9.616 9.054 1.00 85.50 88 ALA A C 1
ATOM 640 O O . ALA A 1 88 ? -5.534 -9.862 7.862 1.00 85.50 88 ALA A O 1
ATOM 641 N N . ALA A 1 89 ? -5.257 -10.374 10.036 1.00 83.12 89 ALA A N 1
ATOM 642 C CA . ALA A 1 89 ? -4.337 -11.487 9.808 1.00 83.12 89 ALA A CA 1
ATOM 643 C C . ALA A 1 89 ? -4.970 -12.608 8.966 1.00 83.12 89 ALA A C 1
ATOM 645 O O . ALA A 1 89 ? -4.399 -13.018 7.956 1.00 83.12 89 ALA A O 1
ATOM 646 N N . ALA A 1 90 ? -6.178 -13.058 9.322 1.00 83.19 90 ALA A N 1
ATOM 647 C CA . ALA A 1 90 ? -6.832 -14.167 8.624 1.00 83.19 90 ALA A CA 1
ATOM 648 C C . ALA A 1 90 ? -7.169 -13.856 7.144 1.00 83.19 90 ALA A C 1
ATOM 650 O O . ALA A 1 90 ? -6.881 -14.690 6.281 1.00 83.19 90 ALA A O 1
ATOM 651 N N . PRO A 1 91 ? -7.726 -12.679 6.786 1.00 81.44 91 PRO A N 1
ATOM 652 C CA . PRO A 1 91 ? -7.858 -12.267 5.389 1.00 81.44 91 PRO A CA 1
ATOM 653 C C . PRO A 1 91 ? -6.511 -12.145 4.672 1.00 81.44 91 PRO A C 1
ATOM 655 O O . PRO A 1 91 ? -6.404 -12.575 3.525 1.00 81.44 91 PRO A O 1
ATOM 658 N N . SER A 1 92 ? -5.487 -11.603 5.339 1.00 79.94 92 SER A N 1
ATOM 659 C CA . SER A 1 92 ? -4.166 -11.406 4.732 1.00 79.94 92 SER A CA 1
ATOM 660 C C . SER A 1 92 ? -3.500 -12.725 4.358 1.00 79.94 92 SER A C 1
ATOM 662 O O . SER A 1 92 ? -2.984 -12.862 3.250 1.00 79.94 92 SER A O 1
ATOM 664 N N . GLU A 1 93 ? -3.586 -13.721 5.238 1.00 78.81 93 GLU A N 1
ATOM 665 C CA . GLU A 1 93 ? -3.102 -15.075 4.970 1.00 78.81 93 GLU A CA 1
ATOM 666 C C . GLU A 1 93 ? -3.903 -15.742 3.846 1.00 78.81 93 GLU A C 1
ATOM 668 O O . GLU A 1 93 ? -3.330 -16.303 2.912 1.00 78.81 93 GLU A O 1
ATOM 673 N N . LYS A 1 94 ? -5.236 -15.626 3.884 1.00 81.50 94 LYS A N 1
ATOM 674 C CA . LYS A 1 94 ? -6.118 -16.250 2.891 1.00 81.50 94 LYS A CA 1
ATOM 675 C C . LYS A 1 94 ? -5.924 -15.692 1.478 1.00 81.50 94 LYS A C 1
ATOM 677 O O . LYS A 1 94 ? -6.017 -16.452 0.515 1.00 81.50 94 LYS A O 1
ATOM 682 N N . TYR A 1 95 ? -5.719 -14.382 1.347 1.00 78.94 95 TYR A N 1
ATOM 683 C CA . TYR A 1 95 ? -5.650 -13.697 0.051 1.00 78.94 95 TYR A CA 1
ATOM 684 C C . TYR A 1 95 ? -4.225 -13.310 -0.366 1.00 78.94 95 TYR A C 1
ATOM 686 O O . TYR A 1 95 ? -4.039 -12.761 -1.449 1.00 78.94 95 TYR A O 1
ATOM 694 N N . GLY A 1 96 ? -3.213 -13.621 0.450 1.00 68.94 96 GLY A N 1
ATOM 695 C CA . GLY A 1 96 ? -1.810 -13.359 0.130 1.00 68.94 96 GLY A CA 1
ATOM 696 C C . GLY A 1 96 ? -1.450 -11.872 0.102 1.00 68.94 96 GLY A C 1
ATOM 697 O O . GLY A 1 96 ? -0.559 -11.475 -0.649 1.00 68.94 96 GLY A O 1
ATOM 698 N N . SER A 1 97 ? -2.133 -11.032 0.888 1.00 67.44 97 SER A N 1
ATOM 699 C CA . SER A 1 97 ? -1.786 -9.614 1.007 1.00 67.44 97 SER A CA 1
ATOM 700 C C . SER A 1 97 ? -0.738 -9.391 2.096 1.00 67.44 97 SER A C 1
ATOM 702 O O . SER A 1 97 ? -0.866 -9.923 3.194 1.00 67.44 97 SER A O 1
ATOM 704 N N . TYR A 1 98 ? 0.285 -8.570 1.826 1.00 61.16 98 TYR A N 1
ATOM 705 C CA . TYR A 1 98 ? 1.264 -8.178 2.848 1.00 61.16 98 TYR A CA 1
ATOM 706 C C . TYR A 1 98 ? 0.560 -7.416 3.979 1.00 61.16 98 TYR A C 1
ATOM 708 O O . TYR A 1 98 ? 0.089 -6.300 3.778 1.00 61.16 98 TYR A O 1
ATOM 716 N N . GLY A 1 99 ? 0.460 -8.044 5.149 1.00 53.56 99 GLY A N 1
ATOM 717 C CA . GLY A 1 99 ? -0.279 -7.520 6.292 1.00 53.56 99 GLY A CA 1
ATOM 718 C C . GLY A 1 99 ? 0.299 -8.032 7.602 1.00 53.56 99 GLY A C 1
ATOM 719 O O . GLY A 1 99 ? -0.209 -8.988 8.171 1.00 53.56 99 GLY A O 1
ATOM 720 N N . THR A 1 100 ? 1.388 -7.412 8.057 1.00 49.59 100 THR A N 1
ATOM 721 C CA . THR A 1 100 ? 1.822 -7.398 9.466 1.00 49.59 100 THR A CA 1
ATOM 722 C C . THR A 1 100 ? 2.990 -6.408 9.601 1.00 49.59 100 THR A C 1
ATOM 724 O O . THR A 1 100 ? 4.163 -6.762 9.629 1.00 49.59 100 THR A O 1
ATOM 727 N N . GLY A 1 101 ? 2.657 -5.116 9.572 1.00 49.31 101 GLY A N 1
ATOM 728 C CA . GLY A 1 101 ? 3.547 -4.034 10.005 1.00 49.31 101 GLY A CA 1
ATOM 729 C C . GLY A 1 101 ? 3.069 -3.486 11.359 1.00 49.31 101 GLY A C 1
ATOM 730 O O . GLY A 1 101 ? 1.891 -3.659 11.682 1.00 49.31 101 GLY A O 1
ATOM 731 N N . PRO A 1 102 ? 3.933 -2.844 12.169 1.00 43.94 102 PRO A N 1
ATOM 732 C CA . PRO A 1 102 ? 3.542 -2.320 13.477 1.00 43.94 102 PRO A CA 1
ATOM 733 C C . PRO A 1 102 ? 2.440 -1.259 13.347 1.00 43.94 102 PRO A C 1
ATOM 735 O O . PRO A 1 102 ? 2.562 -0.318 12.563 1.00 43.94 102 PRO A O 1
ATOM 738 N N . THR A 1 103 ? 1.369 -1.392 14.128 1.00 49.53 103 THR A N 1
ATOM 739 C CA . THR A 1 103 ? 0.257 -0.436 14.176 1.00 49.53 103 THR A CA 1
ATOM 740 C C . THR A 1 103 ? 0.536 0.687 15.175 1.00 49.53 103 THR A C 1
ATOM 742 O O . THR A 1 103 ? -0.049 0.717 16.256 1.00 49.53 103 THR A O 1
ATOM 745 N N . GLU A 1 104 ? 1.409 1.632 14.841 1.00 38.72 104 GLU A N 1
ATOM 746 C CA . GLU A 1 104 ? 1.456 2.913 15.560 1.00 38.72 104 GLU A CA 1
ATOM 747 C C . GLU A 1 104 ? 0.676 3.962 14.758 1.00 38.72 104 GLU A C 1
ATOM 749 O O . GLU A 1 104 ? 1.155 4.477 13.752 1.00 38.72 104 GLU A O 1
ATOM 754 N N . GLY A 1 105 ? -0.563 4.249 15.186 1.00 41.31 105 GLY A N 1
ATOM 755 C CA . GLY A 1 105 ? -1.335 5.395 14.676 1.00 41.31 105 GLY A CA 1
ATOM 756 C C . GLY A 1 105 ? -2.845 5.218 14.463 1.00 41.31 105 GLY A C 1
ATOM 757 O O . GLY A 1 105 ? -3.478 6.160 13.991 1.00 41.31 105 GLY A O 1
ATOM 758 N N . ALA A 1 106 ? -3.443 4.066 14.790 1.00 45.69 106 ALA A N 1
ATOM 759 C CA . ALA A 1 106 ? -4.867 3.807 14.519 1.00 45.69 106 ALA A CA 1
ATOM 760 C C . ALA A 1 106 ? -5.855 4.359 15.570 1.00 45.69 106 ALA A C 1
ATOM 762 O O . ALA A 1 106 ? -7.060 4.318 15.335 1.00 45.69 106 ALA A O 1
ATOM 763 N N . ASP A 1 107 ? -5.387 4.906 16.696 1.00 43.75 107 ASP A N 1
ATOM 764 C CA . ASP A 1 107 ? -6.269 5.575 17.657 1.00 43.75 107 ASP A CA 1
ATOM 765 C C . ASP A 1 107 ? -6.330 7.081 17.376 1.00 43.75 107 ASP A C 1
ATOM 767 O O . ASP A 1 107 ? -5.496 7.870 17.824 1.00 43.75 107 ASP A O 1
ATOM 771 N N . ARG A 1 108 ? -7.341 7.490 16.605 1.00 50.06 108 ARG A N 1
ATOM 772 C CA . ARG A 1 108 ? -7.854 8.859 16.669 1.00 50.06 108 ARG A CA 1
ATOM 773 C C . ARG A 1 108 ? -9.308 8.829 17.129 1.00 50.06 108 ARG A C 1
ATOM 775 O O . ARG A 1 108 ? -10.214 8.975 16.318 1.00 50.06 108 ARG A O 1
ATOM 782 N N . ARG A 1 109 ? -9.467 8.737 18.452 1.00 47.84 109 ARG A N 1
ATOM 783 C CA . ARG A 1 109 ? -10.637 9.149 19.248 1.00 47.84 109 ARG A CA 1
ATOM 784 C C . ARG A 1 109 ? -11.889 8.280 19.115 1.00 47.84 109 ARG A C 1
ATOM 786 O O . ARG A 1 109 ? -12.751 8.508 18.275 1.00 47.84 109 ARG A O 1
ATOM 793 N N . GLY A 1 110 ? -12.050 7.401 20.098 1.00 40.56 110 GLY A N 1
ATOM 794 C CA . GLY A 1 110 ? -13.345 7.119 20.713 1.00 40.56 110 GLY A CA 1
ATOM 795 C C . GLY A 1 110 ? -13.292 7.487 22.196 1.00 40.56 110 GLY A C 1
ATOM 796 O O . GLY A 1 110 ? -13.011 6.622 23.019 1.00 40.56 110 GLY A O 1
ATOM 797 N N . ALA A 1 111 ? -13.494 8.762 22.544 1.00 41.78 111 ALA A N 1
ATOM 798 C CA . ALA A 1 111 ? -13.595 9.194 23.942 1.00 41.78 111 ALA A CA 1
ATOM 799 C C . ALA A 1 111 ? -14.447 10.467 24.087 1.00 41.78 111 ALA A C 1
ATOM 801 O O . ALA A 1 111 ? -14.045 11.422 24.745 1.00 41.78 111 ALA A O 1
ATOM 802 N N . ASP A 1 112 ? -15.623 10.481 23.466 1.00 42.06 112 ASP A N 1
ATOM 803 C CA . ASP A 1 112 ? -16.623 11.530 23.647 1.00 42.06 112 ASP A CA 1
ATOM 804 C C . ASP A 1 112 ? -17.985 11.056 23.119 1.00 42.06 112 ASP A C 1
ATOM 806 O O . ASP A 1 112 ? -18.357 11.264 21.965 1.00 42.06 112 ASP A O 1
ATOM 810 N N . GLY A 1 113 ? -18.713 10.379 24.012 1.00 38.28 113 GLY A N 1
ATOM 811 C CA . GLY A 1 113 ? -20.112 9.971 23.889 1.00 38.28 113 GLY A CA 1
ATOM 812 C C . GLY A 1 113 ? -20.646 9.517 25.237 1.00 38.28 113 GLY A C 1
ATOM 813 O O . GLY A 1 113 ? -20.089 8.528 25.762 1.00 38.28 113 GLY A O 1
#

Organism: NCBI:txid83378

InterPro domains:
  IPR001303 Class II aldolase/adducin N-terminal [PF00596] (29-69)
  IPR036409 Class II aldolase/adducin N-terminal domain superfamily [G3DSA:3.40.225.10] (2-95)
  IPR036409 Class II aldolase/adducin N-terminal domain superfamily [SSF53639] (26-100)